Protein AF-A0A1I7D572-F1 (afdb_monomer_lite)

Foldseek 3Di:
DDDPVVVVVVVVVVVVVVVVVVVVVVVVVVVVVVVVVVVVVVVVVVVVPPPLQALVRLVVVLVVLVPDPDDDPVSVVSNVSSVDSNVPD

Structure (mmCIF, N/CA/C/O backbone):
data_AF-A0A1I7D572-F1
#
_entry.id   AF-A0A1I7D572-F1
#
loop_
_atom_site.group_PDB
_atom_site.id
_atom_site.type_symbol
_atom_site.label_atom_id
_atom_site.label_alt_id
_atom_site.label_comp_id
_atom_site.label_asym_id
_atom_site.label_entity_id
_atom_site.label_seq_id
_atom_site.pdbx_PDB_ins_code
_atom_site.Cartn_x
_atom_site.Cartn_y
_atom_site.Cartn_z
_atom_site.occupancy
_atom_site.B_iso_or_equiv
_atom_site.auth_seq_id
_atom_site.auth_comp_id
_atom_site.auth_asym_id
_atom_site.auth_atom_id
_atom_site.pdbx_PDB_model_num
ATOM 1 N N . MET A 1 1 ? 43.847 5.269 -51.272 1.00 49.41 1 MET A N 1
ATOM 2 C CA . MET A 1 1 ? 43.573 5.254 -49.818 1.00 49.41 1 MET A CA 1
ATOM 3 C C . MET A 1 1 ? 42.442 4.261 -49.573 1.00 49.41 1 MET A C 1
ATOM 5 O O . MET A 1 1 ? 41.290 4.578 -49.830 1.00 49.41 1 MET A O 1
ATOM 9 N N . THR A 1 2 ? 42.765 3.013 -49.239 1.00 56.31 2 THR A N 1
ATOM 10 C CA . THR A 1 2 ? 41.773 1.939 -49.073 1.00 56.31 2 THR A CA 1
ATOM 11 C C . THR A 1 2 ? 41.167 2.017 -47.675 1.00 56.31 2 THR A C 1
ATOM 13 O O . THR A 1 2 ? 41.846 1.862 -46.664 1.00 56.31 2 THR A O 1
ATOM 16 N N . TYR A 1 3 ? 39.875 2.327 -47.614 1.00 57.91 3 TYR A N 1
ATOM 17 C CA . TYR A 1 3 ? 39.129 2.473 -46.368 1.00 57.91 3 TYR A CA 1
ATOM 18 C C . TYR A 1 3 ? 38.950 1.100 -45.703 1.00 57.91 3 TYR A C 1
ATOM 20 O O . TYR A 1 3 ? 38.239 0.236 -46.219 1.00 57.91 3 TYR A O 1
ATOM 28 N N . ASN A 1 4 ? 39.596 0.876 -44.555 1.00 72.38 4 ASN A N 1
ATOM 29 C CA . ASN A 1 4 ? 39.507 -0.401 -43.850 1.00 72.38 4 ASN A CA 1
ATOM 30 C C . ASN A 1 4 ? 38.196 -0.483 -43.048 1.00 72.38 4 ASN A C 1
ATOM 32 O O . ASN A 1 4 ? 38.131 -0.153 -41.862 1.00 72.38 4 ASN A O 1
ATOM 36 N N . LYS A 1 5 ? 37.134 -0.931 -43.725 1.00 66.88 5 LYS A N 1
ATOM 37 C CA . LYS A 1 5 ? 35.770 -1.113 -43.196 1.00 66.88 5 LYS A CA 1
ATOM 38 C C . LYS A 1 5 ? 35.727 -1.875 -41.860 1.00 66.88 5 LYS A C 1
ATOM 40 O O . LYS A 1 5 ? 34.861 -1.600 -41.030 1.00 66.88 5 LYS A O 1
ATOM 45 N N . SER A 1 6 ? 36.675 -2.788 -41.628 1.00 73.19 6 SER A N 1
ATOM 46 C CA . SER A 1 6 ? 36.757 -3.577 -40.392 1.00 73.19 6 SER A CA 1
ATOM 47 C C . SER A 1 6 ? 37.106 -2.732 -39.160 1.00 73.19 6 SER A C 1
ATOM 49 O O . SER A 1 6 ? 36.502 -2.916 -38.105 1.00 73.19 6 SER A O 1
ATOM 51 N N . GLU A 1 7 ? 38.002 -1.752 -39.289 1.00 77.44 7 GLU A N 1
ATOM 52 C CA . GLU A 1 7 ? 38.383 -0.863 -38.184 1.00 77.44 7 GLU A CA 1
ATOM 53 C C . GLU A 1 7 ? 37.246 0.093 -37.812 1.00 77.44 7 GLU A C 1
ATOM 55 O O . GLU A 1 7 ? 36.974 0.326 -36.633 1.00 77.44 7 GLU A O 1
ATOM 60 N N . ILE A 1 8 ? 36.495 0.560 -38.811 1.00 74.56 8 ILE A N 1
ATOM 61 C CA . ILE A 1 8 ? 35.305 1.394 -38.604 1.00 74.56 8 ILE A CA 1
ATOM 62 C C . ILE A 1 8 ? 34.222 0.606 -37.862 1.00 74.56 8 ILE A C 1
ATOM 64 O O . ILE A 1 8 ? 33.669 1.102 -36.878 1.00 74.56 8 ILE A O 1
ATOM 68 N N . MET A 1 9 ? 33.964 -0.643 -38.267 1.00 72.44 9 MET A N 1
ATOM 69 C CA . MET A 1 9 ? 33.027 -1.526 -37.564 1.00 72.44 9 MET A CA 1
ATOM 70 C C . MET A 1 9 ? 33.466 -1.804 -36.122 1.00 72.44 9 MET A C 1
ATOM 72 O O . MET A 1 9 ? 32.646 -1.701 -35.210 1.00 72.44 9 MET A O 1
ATOM 76 N N . LYS A 1 10 ? 34.754 -2.074 -35.874 1.00 81.06 10 LYS A N 1
ATOM 77 C CA . LYS A 1 10 ? 35.281 -2.269 -34.509 1.00 81.06 10 LYS A CA 1
ATOM 78 C C . LYS A 1 10 ? 35.132 -1.016 -33.645 1.00 81.06 10 LYS A C 1
ATOM 80 O O . LYS A 1 10 ? 34.832 -1.119 -32.454 1.00 81.06 10 LYS A O 1
ATOM 85 N N . HIS A 1 11 ? 35.353 0.170 -34.209 1.00 75.94 11 HIS A N 1
ATOM 86 C CA . HIS A 1 11 ? 35.159 1.433 -33.496 1.00 75.94 11 HIS A CA 1
ATOM 87 C C . HIS A 1 11 ? 33.682 1.706 -33.191 1.00 75.94 11 HIS A C 1
ATOM 89 O O . HIS A 1 11 ? 33.358 2.087 -32.064 1.00 75.94 11 HIS A O 1
ATOM 95 N N . ALA A 1 12 ? 32.788 1.468 -34.152 1.00 71.31 12 ALA A N 1
ATOM 96 C CA . ALA A 1 12 ? 31.346 1.597 -33.954 1.00 71.31 12 ALA A CA 1
ATOM 97 C C . ALA A 1 12 ? 30.835 0.626 -32.876 1.00 71.31 12 ALA A C 1
ATOM 99 O O . ALA A 1 12 ? 30.101 1.033 -31.975 1.00 71.31 12 ALA A O 1
ATOM 100 N N . TRP A 1 13 ? 31.303 -0.625 -32.896 1.00 75.31 13 TRP A N 1
ATOM 101 C CA . TRP A 1 13 ? 30.935 -1.640 -31.909 1.00 75.31 13 TRP A CA 1
ATOM 102 C C . TRP A 1 13 ? 31.399 -1.286 -30.491 1.00 75.31 13 TRP A C 1
ATOM 104 O O . TRP A 1 13 ? 30.633 -1.407 -29.534 1.00 75.31 13 TRP A O 1
ATOM 114 N N . ARG A 1 14 ? 32.630 -0.776 -30.342 1.00 82.19 14 ARG A N 1
ATOM 115 C CA . ARG A 1 14 ? 33.144 -0.299 -29.046 1.00 82.19 14 ARG A CA 1
ATOM 116 C C . ARG A 1 14 ? 32.313 0.857 -28.487 1.00 82.19 14 ARG A C 1
ATOM 118 O O . ARG A 1 14 ? 31.978 0.836 -27.305 1.00 82.19 14 ARG A O 1
ATOM 125 N N . LYS A 1 15 ? 31.933 1.827 -29.328 1.00 74.31 15 LYS A N 1
ATOM 126 C CA . LYS A 1 15 ? 31.073 2.952 -28.919 1.00 74.31 15 LYS A CA 1
ATOM 127 C C . LYS A 1 15 ? 29.675 2.485 -28.501 1.00 74.31 15 LYS A C 1
ATOM 129 O O . LYS A 1 15 ? 29.194 2.897 -27.449 1.00 74.31 15 LYS A O 1
ATOM 134 N N . ALA A 1 16 ? 29.059 1.587 -29.271 1.00 67.81 16 ALA A N 1
ATOM 135 C CA . ALA A 1 16 ? 27.747 1.026 -28.946 1.00 67.81 16 ALA A CA 1
ATOM 136 C C . ALA A 1 16 ? 27.763 0.254 -27.614 1.00 67.81 16 ALA A C 1
ATOM 138 O O . ALA A 1 16 ? 26.867 0.416 -26.787 1.00 67.81 16 ALA A O 1
ATOM 139 N N . ARG A 1 17 ? 28.818 -0.531 -27.363 1.00 75.69 17 ARG A N 1
ATOM 140 C CA . ARG A 1 17 ? 28.972 -1.285 -26.111 1.00 75.69 17 ARG A CA 1
ATOM 141 C C . ARG A 1 17 ? 29.181 -0.372 -24.901 1.00 75.69 17 ARG A C 1
ATOM 143 O O . ARG A 1 17 ? 28.579 -0.620 -23.860 1.00 75.69 17 ARG A O 1
ATOM 150 N N . ALA A 1 18 ? 29.976 0.689 -25.047 1.00 75.94 18 ALA A N 1
ATOM 151 C CA . ALA A 1 18 ? 30.189 1.680 -23.992 1.00 75.94 18 ALA A CA 1
ATOM 152 C C . ALA A 1 18 ? 28.884 2.411 -23.620 1.00 75.94 18 ALA A C 1
ATOM 154 O O . ALA A 1 18 ? 28.560 2.532 -22.436 1.00 75.94 18 ALA A O 1
ATOM 155 N N . LEU A 1 19 ? 28.089 2.813 -24.620 1.00 72.19 19 LEU A N 1
ATOM 156 C CA . LEU A 1 19 ? 26.758 3.394 -24.409 1.00 72.19 19 LEU A CA 1
ATOM 157 C C . LEU A 1 19 ? 25.812 2.412 -23.704 1.00 72.19 19 LEU A C 1
ATOM 159 O O . LEU A 1 19 ? 25.171 2.780 -22.723 1.00 72.19 19 LEU A O 1
ATOM 163 N N . GLY A 1 20 ? 25.783 1.147 -24.134 1.00 66.75 20 GLY A N 1
ATOM 164 C CA . GLY A 1 20 ? 24.978 0.105 -23.490 1.00 66.75 20 GLY A CA 1
ATOM 165 C C . GLY A 1 20 ? 25.342 -0.114 -22.017 1.00 66.75 20 GLY A C 1
ATOM 166 O O . GLY A 1 20 ? 24.450 -0.215 -21.175 1.00 66.75 20 GLY A O 1
ATOM 167 N N . SER A 1 21 ? 26.636 -0.118 -21.676 1.00 69.88 21 SER A N 1
ATOM 168 C CA . SER A 1 21 ? 27.076 -0.241 -20.278 1.00 69.88 21 SER A CA 1
ATOM 169 C C . SER A 1 21 ? 26.720 0.976 -19.422 1.00 69.88 21 SER A C 1
ATOM 171 O O . SER A 1 21 ? 26.324 0.803 -18.272 1.00 69.88 21 SER A O 1
ATOM 173 N N . ALA A 1 22 ? 26.808 2.188 -19.979 1.00 68.56 22 ALA A N 1
ATOM 174 C CA . ALA A 1 22 ? 26.447 3.416 -19.273 1.00 68.56 22 ALA A CA 1
ATOM 175 C C . ALA A 1 22 ? 24.934 3.499 -19.006 1.00 68.56 22 ALA A C 1
ATOM 177 O O . ALA A 1 22 ? 24.504 3.923 -17.937 1.00 68.56 22 ALA A O 1
ATOM 178 N N . ILE A 1 23 ? 24.115 3.036 -19.953 1.00 67.62 23 ILE A N 1
ATOM 179 C CA . ILE A 1 23 ? 22.660 2.955 -19.782 1.00 67.62 23 ILE A CA 1
ATOM 180 C C . ILE A 1 23 ? 22.298 1.890 -18.736 1.00 67.62 23 ILE A C 1
ATOM 182 O O . ILE A 1 23 ? 21.433 2.123 -17.892 1.00 67.62 23 ILE A O 1
ATOM 186 N N . ALA A 1 24 ? 22.974 0.737 -18.743 1.00 67.88 24 ALA A N 1
ATOM 187 C CA . ALA A 1 24 ? 22.750 -0.317 -17.757 1.00 67.88 24 ALA A CA 1
ATOM 188 C C . ALA A 1 24 ? 23.128 0.122 -16.330 1.00 67.88 24 ALA A C 1
ATOM 190 O O . ALA A 1 24 ? 22.378 -0.152 -15.391 1.00 67.88 24 ALA A O 1
ATOM 191 N N . SER A 1 25 ? 24.243 0.840 -16.159 1.00 70.06 25 SER A N 1
ATOM 192 C CA . SER A 1 25 ? 24.644 1.378 -14.854 1.00 70.06 25 SER A CA 1
ATOM 193 C C . SER A 1 25 ? 23.703 2.488 -14.376 1.00 70.06 25 SER A C 1
ATOM 195 O O . SER A 1 25 ? 23.288 2.470 -13.216 1.00 70.06 25 SER A O 1
ATOM 197 N N . ALA A 1 26 ? 23.280 3.388 -15.271 1.00 69.50 26 ALA A N 1
ATOM 198 C CA . ALA A 1 26 ? 22.289 4.419 -14.968 1.00 69.50 26 ALA A CA 1
ATOM 199 C C . ALA A 1 26 ? 20.942 3.809 -14.544 1.00 69.50 26 ALA A C 1
ATOM 201 O O . ALA A 1 26 ? 20.382 4.195 -13.518 1.00 69.50 26 ALA A O 1
ATOM 202 N N . MET A 1 27 ? 20.451 2.794 -15.265 1.00 70.94 27 MET A N 1
ATOM 203 C CA . MET A 1 27 ? 19.242 2.059 -14.875 1.00 70.94 27 MET A CA 1
ATOM 204 C C . MET A 1 27 ? 19.406 1.319 -13.542 1.00 70.94 27 MET A C 1
ATOM 206 O O . MET A 1 27 ? 18.458 1.266 -12.758 1.00 70.94 27 MET A O 1
ATOM 210 N N . GLY A 1 28 ? 20.591 0.774 -13.254 1.00 73.06 28 GLY A N 1
ATOM 211 C CA . GLY A 1 28 ? 20.909 0.186 -11.950 1.00 73.06 28 GLY A CA 1
ATOM 212 C C . GLY A 1 28 ? 20.763 1.197 -10.807 1.00 73.06 28 GLY A C 1
ATOM 213 O O . GLY A 1 28 ? 20.115 0.897 -9.802 1.00 73.06 28 GLY A O 1
ATOM 214 N N . GLY A 1 29 ? 21.272 2.418 -10.999 1.00 75.44 29 GLY A N 1
ATOM 215 C CA . GLY A 1 29 ? 21.109 3.526 -10.053 1.00 75.44 29 GLY A CA 1
ATOM 216 C C . GLY A 1 29 ? 19.647 3.943 -9.862 1.00 75.44 29 GLY A C 1
ATOM 217 O O . GLY A 1 29 ? 19.185 4.072 -8.729 1.00 75.44 29 GLY A O 1
ATOM 218 N N . VAL A 1 30 ? 18.879 4.064 -10.950 1.00 72.06 30 VAL A N 1
ATOM 219 C CA . VAL A 1 30 ? 17.443 4.401 -10.891 1.00 72.06 30 VAL A CA 1
ATOM 220 C C . VAL A 1 30 ? 16.638 3.325 -10.150 1.00 72.06 30 VAL A C 1
ATOM 222 O O . VAL A 1 30 ? 15.794 3.655 -9.316 1.00 72.06 30 VAL A O 1
ATOM 225 N N . AR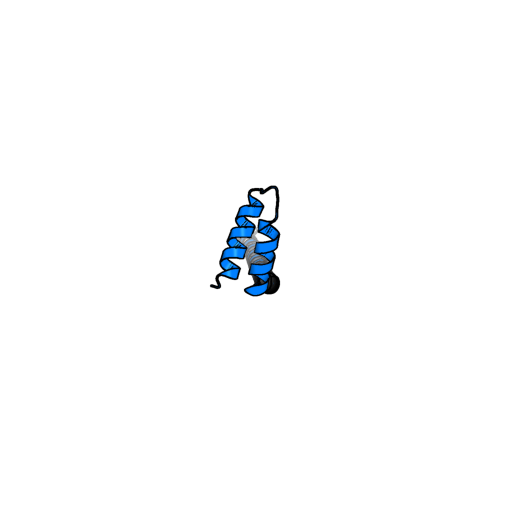G A 1 31 ? 16.917 2.035 -10.382 1.00 70.69 31 ARG A N 1
ATOM 226 C CA . ARG A 1 31 ? 16.246 0.935 -9.662 1.00 70.69 31 ARG A CA 1
ATOM 227 C C . ARG A 1 31 ? 16.556 0.956 -8.167 1.00 70.69 31 ARG A C 1
ATOM 229 O O . ARG A 1 31 ? 15.655 0.702 -7.368 1.00 70.69 31 ARG A O 1
ATOM 236 N N . ALA A 1 32 ? 17.792 1.278 -7.785 1.00 75.81 32 ALA A N 1
ATOM 237 C CA . ALA A 1 32 ? 18.177 1.404 -6.382 1.00 75.81 32 ALA A CA 1
ATOM 238 C C . ALA A 1 32 ? 17.440 2.565 -5.689 1.00 75.81 32 ALA A C 1
ATOM 240 O O . ALA A 1 32 ? 16.873 2.369 -4.613 1.00 75.81 32 ALA A O 1
ATOM 241 N N . LEU A 1 33 ? 17.368 3.733 -6.339 1.00 72.25 33 LEU A N 1
ATOM 242 C CA . LEU A 1 33 ? 16.616 4.889 -5.838 1.00 72.25 33 LEU A CA 1
ATOM 243 C C . LEU A 1 33 ? 15.121 4.580 -5.694 1.00 72.25 33 LEU A C 1
ATOM 245 O O . LEU A 1 33 ? 14.526 4.872 -4.658 1.00 72.25 33 LEU A O 1
ATOM 249 N N . PHE A 1 34 ? 14.519 3.925 -6.687 1.00 74.00 34 PHE A N 1
ATOM 250 C CA . PHE A 1 34 ? 13.110 3.538 -6.635 1.00 74.00 34 PHE A CA 1
ATOM 251 C C . PHE A 1 34 ? 12.826 2.533 -5.508 1.00 74.00 34 PHE A C 1
ATOM 253 O O . PHE A 1 34 ? 11.856 2.683 -4.766 1.00 74.00 34 PHE A O 1
ATOM 260 N N . ALA A 1 35 ? 13.702 1.542 -5.316 1.00 77.38 35 ALA A N 1
ATOM 261 C CA . ALA A 1 35 ? 13.589 0.599 -4.206 1.00 77.38 35 ALA A CA 1
ATOM 262 C C . ALA A 1 35 ? 13.699 1.298 -2.839 1.00 77.38 35 ALA A C 1
ATOM 264 O O . ALA A 1 35 ? 12.986 0.935 -1.901 1.00 77.38 35 ALA A O 1
ATOM 265 N N . GLN A 1 36 ? 14.560 2.311 -2.718 1.00 77.56 36 GLN A N 1
ATOM 266 C CA . GLN A 1 36 ? 14.681 3.117 -1.504 1.00 77.56 36 GLN A CA 1
ATOM 267 C C . GLN A 1 36 ? 13.425 3.965 -1.258 1.00 77.56 36 GLN A C 1
ATOM 269 O O . GLN A 1 36 ? 12.904 3.960 -0.142 1.00 77.56 36 GLN A O 1
ATOM 274 N N . MET A 1 37 ? 12.886 4.610 -2.297 1.00 78.12 37 MET A N 1
ATOM 275 C CA . MET A 1 37 ? 11.628 5.359 -2.214 1.00 78.12 37 MET A CA 1
ATOM 276 C C . MET A 1 37 ? 10.452 4.465 -1.811 1.00 78.12 37 MET A C 1
ATOM 278 O O . MET A 1 37 ? 9.678 4.842 -0.934 1.00 78.12 37 MET A O 1
ATOM 282 N N . LEU A 1 38 ? 10.344 3.256 -2.370 1.00 80.06 38 LEU A N 1
ATOM 283 C CA . LEU A 1 38 ? 9.308 2.294 -1.984 1.00 80.06 38 LEU A CA 1
ATOM 284 C C . LEU A 1 38 ? 9.440 1.847 -0.527 1.00 80.06 38 LEU A C 1
ATOM 286 O O . LEU A 1 38 ? 8.434 1.773 0.176 1.00 80.06 38 LEU A O 1
ATOM 290 N N . LYS A 1 39 ? 10.663 1.582 -0.048 1.00 77.50 39 LYS A N 1
ATOM 291 C CA . LYS A 1 39 ? 10.906 1.252 1.367 1.00 77.50 39 LYS A CA 1
ATOM 292 C C . LYS A 1 39 ? 10.485 2.394 2.289 1.00 77.50 39 LYS A C 1
ATO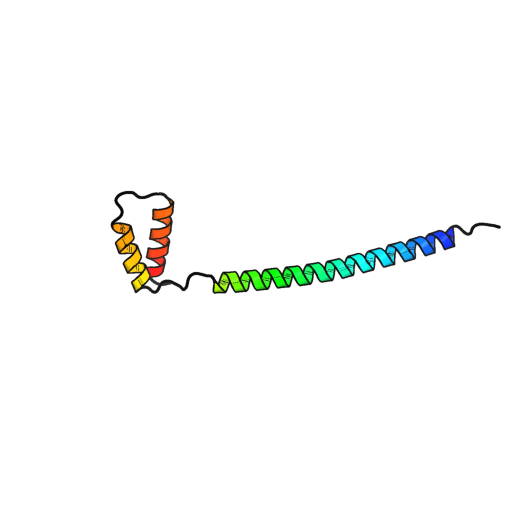M 294 O O . LYS A 1 39 ? 9.852 2.146 3.312 1.00 77.50 39 LYS A O 1
ATOM 299 N N . GLN A 1 40 ? 10.804 3.632 1.919 1.00 72.69 40 GLN A N 1
ATOM 300 C CA . GLN A 1 40 ? 10.451 4.814 2.702 1.00 72.69 40 GLN A CA 1
ATOM 301 C C . GLN A 1 40 ? 8.941 5.083 2.681 1.00 72.69 40 GLN A C 1
ATOM 303 O 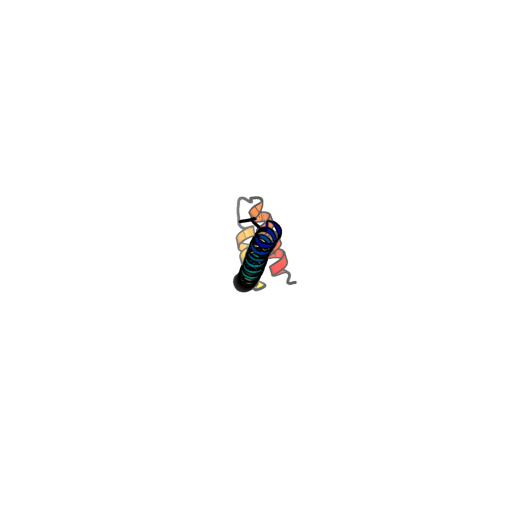O . GLN A 1 40 ? 8.356 5.355 3.726 1.00 72.69 40 GLN A O 1
ATOM 308 N N . ALA A 1 41 ? 8.284 4.908 1.532 1.00 72.06 41 ALA A N 1
ATOM 309 C CA . ALA A 1 41 ? 6.831 4.981 1.415 1.00 72.06 41 ALA A CA 1
ATOM 310 C C . ALA A 1 41 ? 6.135 3.904 2.262 1.00 72.06 41 ALA A C 1
ATOM 312 O O . ALA A 1 41 ? 5.167 4.204 2.955 1.00 72.06 41 ALA A O 1
ATOM 313 N N . TRP A 1 42 ? 6.659 2.675 2.285 1.00 72.50 42 TRP A N 1
ATOM 314 C CA . TRP A 1 42 ? 6.154 1.604 3.150 1.00 72.50 42 TRP A CA 1
ATOM 315 C C . TRP A 1 42 ? 6.355 1.895 4.638 1.00 72.50 42 TRP A C 1
ATOM 317 O O . TRP A 1 42 ? 5.456 1.638 5.436 1.00 72.50 42 TRP A O 1
ATOM 327 N N . ALA A 1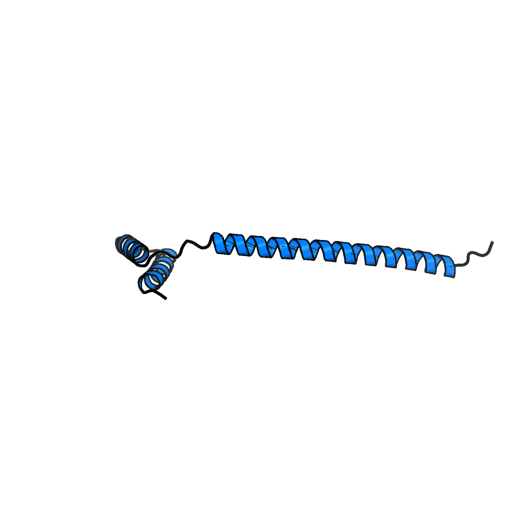 43 ? 7.510 2.440 5.025 1.00 72.94 43 ALA A N 1
ATOM 328 C CA . ALA A 1 43 ? 7.766 2.851 6.403 1.00 72.94 43 ALA A CA 1
ATOM 329 C C . ALA A 1 43 ? 6.806 3.970 6.836 1.00 72.94 43 ALA A C 1
ATOM 331 O O . ALA A 1 43 ? 6.199 3.870 7.901 1.00 72.94 43 ALA A O 1
ATOM 332 N N . ASN A 1 44 ? 6.594 4.968 5.975 1.00 66.19 44 ASN A N 1
ATOM 333 C CA . ASN A 1 44 ? 5.645 6.054 6.208 1.00 66.19 44 ASN A CA 1
ATOM 334 C C . ASN A 1 44 ? 4.202 5.545 6.264 1.00 66.19 44 ASN A C 1
ATOM 336 O O . ASN A 1 44 ? 3.467 5.933 7.160 1.00 66.19 44 ASN A O 1
ATOM 340 N N . ALA A 1 45 ? 3.802 4.623 5.386 1.00 65.31 45 ALA A N 1
ATOM 341 C CA . ALA A 1 45 ? 2.480 3.998 5.426 1.00 65.31 45 ALA A CA 1
ATOM 342 C C . ALA A 1 45 ? 2.283 3.138 6.684 1.00 65.31 45 ALA A C 1
ATOM 344 O O . ALA A 1 45 ? 1.193 3.102 7.247 1.00 65.31 45 ALA A O 1
ATOM 345 N N . LYS A 1 46 ? 3.336 2.462 7.161 1.00 65.38 46 LYS A N 1
ATOM 346 C CA . LYS A 1 46 ? 3.310 1.694 8.413 1.00 65.38 46 LYS A CA 1
ATOM 347 C C . LYS A 1 46 ? 3.241 2.602 9.641 1.00 65.38 46 LYS A C 1
ATOM 349 O O . LYS A 1 46 ? 2.551 2.247 10.589 1.00 65.38 46 LYS A O 1
ATOM 354 N N . ALA A 1 47 ? 3.923 3.746 9.619 1.00 63.16 47 ALA A N 1
ATOM 355 C CA . ALA A 1 47 ? 3.844 4.765 10.665 1.00 63.16 47 ALA A CA 1
ATOM 356 C C . ALA A 1 47 ? 2.496 5.505 10.650 1.00 63.16 47 ALA A C 1
ATOM 358 O O . ALA A 1 47 ? 1.956 5.816 11.703 1.00 63.16 47 ALA A O 1
ATOM 359 N N . ALA A 1 48 ? 1.935 5.733 9.460 1.00 57.12 48 ALA A N 1
ATOM 360 C CA . ALA A 1 48 ? 0.622 6.333 9.247 1.00 57.12 48 ALA A CA 1
ATOM 361 C C . ALA A 1 48 ? -0.532 5.330 9.373 1.00 57.12 48 ALA A C 1
ATOM 363 O O . ALA A 1 48 ? -1.691 5.730 9.248 1.00 57.12 48 ALA A O 1
ATOM 364 N N . ARG A 1 49 ? -0.256 4.037 9.627 1.00 57.16 49 ARG A N 1
ATOM 365 C CA . ARG A 1 49 ? -1.319 3.113 10.027 1.00 57.16 49 ARG A CA 1
ATOM 366 C C . ARG A 1 49 ? -1.992 3.732 11.246 1.00 57.16 49 ARG A C 1
ATOM 368 O O . ARG A 1 49 ? -1.277 4.074 12.191 1.00 57.16 49 ARG A O 1
ATOM 375 N N . PRO A 1 50 ? -3.327 3.887 11.232 1.00 54.75 50 PRO A N 1
ATOM 376 C CA . PRO A 1 50 ? -4.025 4.468 12.361 1.00 54.75 50 PRO A CA 1
ATOM 377 C C . PRO A 1 50 ? -3.608 3.682 13.599 1.00 54.75 50 PRO A C 1
ATOM 379 O O . PRO A 1 50 ? -3.655 2.447 13.590 1.00 54.75 50 PRO A O 1
ATOM 382 N N . VAL A 1 51 ? -3.111 4.402 14.612 1.00 60.47 51 VAL A N 1
ATOM 383 C CA . VAL A 1 51 ? -2.818 3.857 15.941 1.00 60.47 51 VAL A CA 1
ATOM 384 C C . VAL A 1 51 ? -3.973 2.925 16.267 1.00 60.47 51 VAL A C 1
ATOM 386 O O . VAL A 1 51 ? -5.120 3.373 16.230 1.00 60.47 51 VAL A O 1
ATOM 389 N N . LYS A 1 52 ? -3.683 1.625 16.446 1.00 63.28 52 LYS A N 1
ATOM 390 C CA . LYS A 1 52 ? -4.715 0.615 16.703 1.00 63.28 52 LYS A CA 1
ATOM 391 C C . LYS A 1 52 ? -5.640 1.196 17.765 1.00 63.28 52 LYS A C 1
ATOM 393 O O . LYS A 1 52 ? -5.169 1.500 18.859 1.00 63.28 52 LYS A O 1
ATOM 398 N N . LEU A 1 53 ? -6.905 1.414 17.404 1.00 66.44 53 LEU A N 1
ATOM 399 C CA . LEU A 1 53 ? -7.904 1.913 18.338 1.00 66.44 53 LEU A CA 1
ATOM 400 C C . LEU A 1 53 ? -7.841 1.034 19.580 1.00 66.44 53 LEU A C 1
ATOM 402 O O . LEU A 1 53 ? -7.883 -0.194 19.470 1.00 66.44 53 LEU A O 1
ATOM 406 N N . THR A 1 54 ? -7.688 1.651 20.751 1.00 75.25 54 THR A N 1
ATOM 407 C CA . THR A 1 54 ? -7.779 0.884 21.990 1.00 75.25 54 THR A CA 1
ATOM 408 C C . THR A 1 54 ? -9.172 0.267 22.062 1.00 75.25 54 THR A C 1
ATOM 410 O O . THR A 1 54 ? -10.137 0.807 21.513 1.00 75.25 54 THR A O 1
ATOM 413 N N . ARG A 1 55 ? -9.286 -0.884 22.727 1.00 77.94 55 ARG A N 1
ATOM 414 C CA . ARG A 1 55 ? -10.542 -1.640 22.823 1.00 77.94 55 ARG A CA 1
ATOM 415 C C . ARG A 1 55 ? -11.719 -0.762 23.273 1.00 77.94 55 ARG A C 1
ATOM 417 O O . ARG A 1 55 ? -12.809 -0.851 22.717 1.00 77.94 55 ARG A O 1
ATOM 424 N N . GLU A 1 56 ? -11.460 0.128 24.229 1.00 79.69 56 GLU A N 1
ATOM 425 C CA . GLU A 1 56 ? -12.425 1.094 24.764 1.00 79.69 56 GLU A CA 1
ATOM 426 C C . GLU A 1 56 ? -12.860 2.130 23.722 1.00 79.69 56 GLU A C 1
ATOM 428 O O . GLU A 1 56 ? -14.051 2.390 23.560 1.00 79.69 56 GLU A O 1
ATOM 433 N N . GLN A 1 57 ? -11.917 2.687 22.956 1.00 81.19 57 GLN A N 1
ATOM 434 C CA . GLN A 1 57 ? -12.238 3.656 21.908 1.00 81.19 57 GLN A CA 1
ATOM 435 C C . GLN A 1 57 ? -12.990 3.005 20.738 1.00 81.19 57 GLN A C 1
ATOM 437 O O . GLN A 1 57 ? -13.875 3.635 20.155 1.00 81.19 57 GLN A O 1
ATOM 442 N N . ALA A 1 58 ? -12.670 1.751 20.401 1.00 82.19 58 ALA A N 1
ATOM 443 C CA . ALA A 1 58 ? -13.407 0.984 19.400 1.00 82.19 58 ALA A CA 1
ATOM 444 C C . ALA A 1 58 ? -14.857 0.733 19.849 1.00 82.19 58 ALA A C 1
ATOM 446 O O . ALA A 1 58 ? -15.779 0.996 19.080 1.00 82.19 58 ALA A O 1
ATOM 447 N N . ALA A 1 59 ? -15.065 0.320 21.105 1.00 81.94 59 ALA A N 1
ATOM 448 C CA . ALA A 1 59 ? -16.398 0.118 21.676 1.00 81.94 59 ALA A CA 1
ATOM 449 C C . ALA A 1 59 ? -17.222 1.418 21.721 1.00 81.94 59 ALA A C 1
ATOM 451 O O . ALA A 1 59 ? -18.388 1.422 21.329 1.00 81.94 59 ALA A O 1
ATOM 452 N N . TYR A 1 60 ? -16.607 2.536 22.122 1.00 83.19 60 TYR A N 1
ATOM 453 C CA . TYR A 1 60 ? -17.262 3.847 22.136 1.00 83.19 60 TYR A CA 1
ATOM 454 C C . TYR A 1 60 ? -17.705 4.295 20.735 1.00 83.19 60 TYR A C 1
ATOM 456 O O . TYR A 1 60 ? -18.831 4.756 20.544 1.00 83.19 60 TYR A O 1
ATOM 464 N N . ARG A 1 61 ? -16.850 4.117 19.721 1.00 82.88 61 ARG A N 1
ATOM 465 C CA . ARG A 1 61 ? -17.210 4.434 18.331 1.00 82.88 61 ARG A CA 1
ATOM 466 C C . ARG A 1 61 ? -18.311 3.528 17.794 1.00 82.88 61 ARG A C 1
ATOM 468 O O . ARG A 1 61 ? -19.161 4.012 17.058 1.00 82.88 61 ARG A O 1
ATOM 475 N N . LEU A 1 62 ? -18.318 2.253 18.177 1.00 85.38 62 LEU A N 1
ATOM 476 C CA . LEU A 1 62 ? -19.361 1.303 17.791 1.00 85.38 62 LEU A CA 1
ATOM 477 C C . LEU A 1 62 ? -20.720 1.713 18.379 1.00 85.38 62 LEU A C 1
ATOM 479 O O . LEU A 1 62 ? -21.701 1.766 17.645 1.00 85.38 62 LEU A O 1
ATOM 483 N N . MET A 1 63 ? -20.751 2.142 19.646 1.00 84.75 63 MET A N 1
ATOM 484 C CA . MET A 1 63 ? -21.950 2.711 20.277 1.00 84.75 63 MET A CA 1
ATOM 485 C C . MET A 1 63 ? -22.462 3.960 19.539 1.00 84.75 63 MET A C 1
ATOM 487 O O . MET A 1 63 ? -23.660 4.093 19.301 1.00 84.75 63 MET A O 1
ATOM 491 N N . LEU A 1 64 ? -21.572 4.885 19.160 1.00 84.06 64 LEU A N 1
ATOM 492 C CA . LEU A 1 64 ? -21.957 6.066 18.375 1.00 84.06 64 LEU A CA 1
ATOM 493 C C . LEU A 1 64 ? -22.516 5.685 17.000 1.00 84.06 64 LEU A C 1
ATOM 495 O O . LEU A 1 64 ? -23.434 6.333 16.501 1.00 84.06 64 LEU A O 1
ATOM 499 N N . HIS A 1 65 ? -21.960 4.640 16.395 1.00 81.56 65 HIS A N 1
ATOM 500 C CA . HIS A 1 65 ? -22.348 4.168 15.077 1.00 81.56 65 HIS A CA 1
ATOM 501 C C . HIS A 1 65 ? -23.699 3.437 15.090 1.00 81.56 65 HIS A C 1
ATOM 503 O O . HIS A 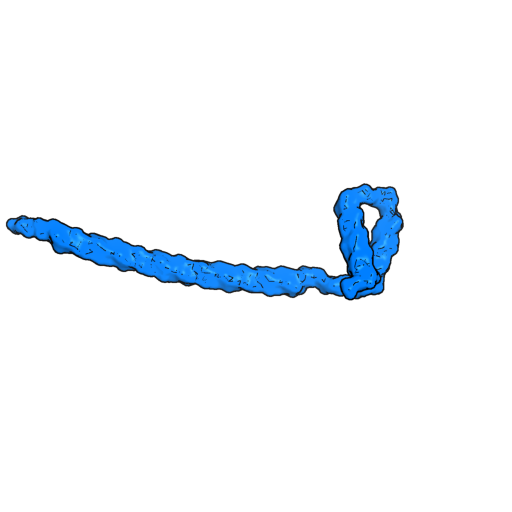1 65 ? -24.485 3.593 14.157 1.00 81.56 65 HIS A O 1
ATOM 509 N N . ASP A 1 66 ? -24.009 2.705 16.164 1.00 82.44 66 ASP A N 1
ATOM 510 C CA . ASP A 1 66 ? -25.303 2.037 16.352 1.00 82.44 66 ASP A CA 1
ATOM 511 C C . ASP A 1 66 ? -26.471 3.036 16.523 1.00 82.44 66 ASP A C 1
ATOM 513 O O . ASP A 1 66 ? -27.617 2.690 16.249 1.00 82.44 66 ASP A O 1
ATOM 517 N N . ASN A 1 67 ? -26.195 4.299 16.878 1.00 82.19 67 ASN A N 1
ATOM 518 C CA . ASN A 1 67 ? -27.203 5.367 16.980 1.00 82.19 67 ASN A CA 1
ATOM 519 C C . ASN A 1 67 ? -27.564 6.040 15.637 1.00 82.19 67 ASN A C 1
ATOM 521 O O . ASN A 1 67 ? -28.388 6.960 15.613 1.00 82.19 67 ASN A O 1
ATOM 525 N N . LYS A 1 68 ? -26.968 5.633 14.508 1.00 80.88 68 LYS A N 1
ATOM 526 C CA . LYS A 1 68 ? -27.316 6.192 13.191 1.00 80.88 68 LYS A CA 1
ATOM 527 C C . LYS A 1 68 ? -28.676 5.690 12.700 1.00 80.88 68 LYS A C 1
ATOM 529 O O . LYS A 1 68 ? -28.934 4.491 12.660 1.00 80.88 68 LYS A O 1
ATOM 534 N N . THR A 1 69 ? -29.497 6.618 12.207 1.00 78.38 69 THR A N 1
ATOM 535 C CA . THR A 1 69 ? -30.824 6.339 11.627 1.00 78.38 69 THR A CA 1
ATOM 536 C C . THR A 1 69 ? -30.756 5.688 10.241 1.00 78.38 69 THR A C 1
ATOM 538 O O . THR A 1 69 ? -31.665 4.955 9.868 1.00 78.38 69 THR A O 1
ATOM 541 N N . TYR A 1 70 ? -29.685 5.933 9.478 1.00 81.06 70 TYR A N 1
ATOM 542 C CA . TYR A 1 70 ? -29.501 5.404 8.125 1.00 81.06 70 TYR A CA 1
ATOM 543 C C . TYR A 1 70 ? -28.091 4.849 7.945 1.00 81.06 70 TYR A C 1
ATOM 545 O O . TYR A 1 70 ? -27.116 5.480 8.353 1.00 81.06 70 TYR A O 1
ATOM 553 N N . TRP A 1 71 ? -28.013 3.679 7.312 1.00 85.31 71 TRP A N 1
ATOM 554 C CA . TRP A 1 71 ? -26.780 2.932 7.086 1.00 85.31 71 TRP A CA 1
ATOM 555 C C . TRP A 1 71 ? -26.504 2.826 5.591 1.00 85.31 71 TRP A C 1
ATOM 557 O O . TRP A 1 71 ? -27.389 2.455 4.817 1.00 85.31 71 TRP A O 1
ATOM 567 N N . ASN A 1 72 ? -25.274 3.128 5.185 1.00 87.25 72 ASN A N 1
ATOM 568 C CA . ASN A 1 72 ? -24.776 2.814 3.848 1.00 87.25 72 ASN A C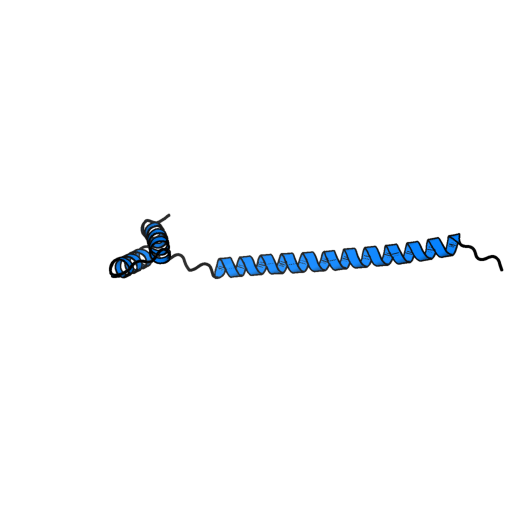A 1
ATOM 569 C C . ASN A 1 72 ? -23.840 1.588 3.876 1.00 87.25 72 ASN A C 1
ATOM 571 O O . ASN A 1 72 ? -23.514 1.044 4.927 1.00 87.25 72 ASN A O 1
ATOM 575 N N . SER A 1 73 ? -23.396 1.118 2.712 1.00 83.12 73 SER A N 1
ATOM 576 C CA . SER A 1 73 ? -22.493 -0.039 2.622 1.00 83.12 73 SER A CA 1
ATOM 577 C C . SER A 1 73 ? -21.144 0.181 3.324 1.00 83.12 73 SER A C 1
ATOM 579 O O . SER A 1 73 ? -20.612 -0.747 3.929 1.00 83.12 73 SER A O 1
ATOM 581 N N . ALA A 1 74 ? -20.604 1.403 3.306 1.00 80.31 74 ALA A N 1
ATOM 582 C CA . ALA A 1 74 ? -19.357 1.736 3.997 1.00 80.31 74 ALA A CA 1
ATOM 583 C C . ALA A 1 74 ? -19.511 1.715 5.532 1.00 80.31 74 ALA A C 1
ATOM 585 O O . ALA A 1 74 ? -18.588 1.313 6.237 1.00 80.31 74 ALA A O 1
ATOM 586 N N . ASP A 1 75 ? -20.688 2.083 6.039 1.00 84.81 75 ASP A N 1
ATOM 587 C CA . ASP A 1 75 ? -21.055 2.047 7.456 1.00 84.81 75 ASP A CA 1
ATOM 588 C C . ASP A 1 75 ? -21.042 0.602 7.995 1.00 84.81 75 ASP A C 1
ATOM 590 O O . ASP A 1 75 ? -20.541 0.351 9.092 1.00 84.81 75 ASP A O 1
ATOM 594 N N . TYR A 1 76 ? -21.506 -0.378 7.208 1.00 81.81 76 TYR A N 1
ATOM 595 C CA . TYR A 1 76 ? -21.422 -1.797 7.584 1.00 81.81 76 TYR A CA 1
ATOM 596 C C . TYR A 1 76 ? -19.976 -2.291 7.683 1.00 81.81 76 TYR A C 1
ATOM 598 O O . TYR A 1 76 ? -19.619 -2.934 8.670 1.00 81.81 76 TYR A O 1
ATOM 606 N N . HIS A 1 77 ? -19.129 -1.942 6.711 1.00 82.88 77 HIS A N 1
ATOM 607 C CA . HIS A 1 77 ? -17.707 -2.291 6.756 1.00 82.88 77 HIS A CA 1
ATOM 608 C C . HIS A 1 77 ? -16.998 -1.653 7.955 1.00 82.88 77 HIS A C 1
ATOM 610 O O . HIS A 1 77 ? -16.252 -2.328 8.663 1.00 82.88 77 HIS A O 1
ATOM 616 N N . CYS A 1 78 ? -17.278 -0.377 8.233 1.00 82.31 78 CYS A N 1
ATOM 617 C CA . CYS A 1 78 ? -16.694 0.325 9.373 1.00 82.31 78 CYS A CA 1
ATOM 618 C C . CYS A 1 78 ? -17.122 -0.300 10.710 1.00 82.31 78 CYS A C 1
ATOM 620 O O . CYS A 1 78 ? -16.301 -0.455 11.618 1.00 82.31 78 CYS A O 1
ATOM 622 N N . ARG A 1 79 ? -18.390 -0.715 10.827 1.00 85.06 79 ARG A N 1
ATOM 623 C CA . ARG A 1 79 ? -18.900 -1.409 12.014 1.00 85.06 79 ARG A CA 1
ATOM 624 C C . ARG A 1 79 ? -18.191 -2.743 12.247 1.00 85.06 79 ARG A C 1
ATOM 626 O O . ARG A 1 79 ? -17.818 -3.015 13.384 1.00 85.06 79 ARG A O 1
ATOM 633 N N . ASP A 1 80 ? -17.983 -3.546 11.205 1.00 84.94 80 ASP A N 1
ATOM 634 C CA . ASP A 1 80 ? -17.283 -4.833 11.318 1.00 84.94 80 ASP A CA 1
ATOM 635 C C . ASP A 1 80 ? -15.818 -4.652 11.734 1.00 84.94 80 ASP A C 1
ATOM 637 O O . ASP A 1 80 ? -15.335 -5.344 12.633 1.00 84.94 80 ASP A O 1
ATOM 641 N N . GLU A 1 81 ? -15.121 -3.670 11.160 1.00 82.06 81 GLU A N 1
ATOM 642 C CA . GLU A 1 81 ? -13.748 -3.339 11.554 1.00 82.06 81 GLU A CA 1
ATOM 643 C C . GLU A 1 81 ? -13.661 -2.881 13.018 1.00 82.06 81 GLU A C 1
ATOM 645 O O . GLU A 1 81 ? -12.775 -3.318 13.761 1.00 82.06 81 GLU A O 1
ATOM 650 N N . LEU A 1 82 ? -14.605 -2.045 13.466 1.00 83.94 82 LEU A N 1
ATOM 651 C CA . LEU A 1 82 ? -14.703 -1.617 14.863 1.00 83.94 82 LEU A CA 1
ATOM 652 C C . LEU A 1 82 ? -15.065 -2.780 15.793 1.00 83.94 82 LEU A C 1
ATOM 654 O O . LEU A 1 82 ? -14.515 -2.867 16.891 1.00 83.94 82 LEU A O 1
ATOM 658 N N . ALA A 1 83 ? -15.946 -3.687 15.368 1.00 83.94 83 ALA A N 1
ATOM 659 C CA . ALA A 1 83 ? -16.332 -4.864 16.141 1.00 83.94 83 ALA A CA 1
ATOM 660 C C . ALA A 1 83 ? -15.147 -5.816 16.331 1.00 83.94 83 ALA A C 1
ATOM 662 O O . ALA A 1 83 ? -14.929 -6.313 17.438 1.00 83.94 83 ALA A O 1
ATOM 663 N N . LEU A 1 84 ? -14.345 -6.028 15.285 1.00 82.81 84 LEU A N 1
ATOM 664 C CA . LEU A 1 84 ? -13.104 -6.800 15.355 1.00 82.81 84 LEU A CA 1
ATOM 665 C C . LEU A 1 84 ? -12.079 -6.123 16.276 1.00 82.81 84 LEU A C 1
ATOM 667 O O . LEU A 1 84 ? -11.504 -6.778 17.146 1.00 82.81 84 LEU A O 1
ATOM 671 N N . ALA A 1 85 ? -11.904 -4.804 16.163 1.00 77.69 85 ALA A N 1
ATOM 672 C CA . ALA A 1 85 ? -11.010 -4.046 17.039 1.00 77.69 85 ALA A CA 1
ATOM 673 C C . ALA A 1 85 ? -11.458 -4.063 18.518 1.00 77.69 85 ALA A C 1
ATOM 675 O O . ALA A 1 85 ? -10.619 -4.151 19.415 1.00 77.69 85 ALA A O 1
ATOM 676 N N . ALA A 1 86 ? -12.768 -4.027 18.789 1.00 77.12 86 ALA A N 1
ATOM 677 C CA . ALA A 1 86 ? -13.344 -4.063 20.137 1.00 77.12 86 ALA A CA 1
ATOM 678 C C . ALA A 1 86 ? -13.360 -5.469 20.765 1.00 77.12 86 ALA A C 1
ATOM 680 O O . ALA A 1 86 ? -13.364 -5.605 21.992 1.00 77.12 86 ALA A O 1
ATOM 681 N N . ARG A 1 87 ? -13.367 -6.530 19.952 1.00 76.81 87 ARG A N 1
ATOM 682 C CA . ARG A 1 87 ? -13.210 -7.912 20.437 1.00 76.81 87 ARG A CA 1
ATOM 683 C C . ARG A 1 87 ? -11.760 -8.228 20.806 1.00 76.81 87 ARG A C 1
ATOM 685 O O . ARG A 1 87 ? -11.547 -9.045 21.695 1.00 76.81 87 ARG A O 1
ATOM 692 N N . GLY A 1 88 ? -10.811 -7.487 20.233 1.00 62.97 88 GLY A N 1
ATOM 693 C CA . GLY A 1 88 ? -9.384 -7.750 20.369 1.00 62.97 88 GLY A CA 1
ATOM 694 C C . GLY A 1 88 ? -8.970 -8.871 19.418 1.00 62.97 88 GLY A C 1
ATOM 695 O O . GLY A 1 88 ? -9.668 -9.874 19.297 1.00 62.97 88 GLY A O 1
ATOM 696 N N . ALA A 1 89 ? -7.861 -8.655 18.712 1.00 47.50 89 ALA A N 1
ATOM 697 C CA . ALA A 1 89 ? -7.139 -9.727 18.034 1.00 47.50 89 ALA A CA 1
ATOM 698 C C . ALA A 1 89 ? -6.626 -10.756 19.048 1.00 47.50 89 ALA A C 1
ATOM 700 O O . ALA A 1 89 ? -6.228 -10.312 20.152 1.00 47.50 89 ALA A O 1
#

pLDDT: mean 74.32, std 8.63, range [47.5, 87.25]

Radius of gyration: 30.42 Å; chains: 1; bounding box: 74×16×75 Å

Sequence (89 aa):
MTYNKSEIMKHAWRKARALGSAIASAMGGVRALFAQMLKQAWANAKAARPVKLTREQAAYRLMLHDNKTYWNSADYHCRDELALAARGA

Organism: NCBI:txid999627

Secondary structure (DSSP, 8-state):
----HHHHHHHHHHHHHHHHHHHHHHHHHHHHHHHHHHHHHHHHHHHSS-----HHHHHHHHHHHHT-S---HHHHHHHHHHHHHHH--